Protein AF-A0A3D9HF86-F1 (afdb_monomer_lite)

Structure (mmCIF, N/CA/C/O backbone):
data_AF-A0A3D9HF86-F1
#
_entry.id   AF-A0A3D9HF86-F1
#
loop_
_atom_site.group_PDB
_atom_site.id
_atom_site.type_symbol
_atom_site.label_atom_id
_atom_site.label_alt_id
_atom_site.label_comp_id
_atom_site.label_asym_id
_atom_site.label_entity_id
_atom_site.label_seq_id
_atom_site.pdbx_PDB_ins_code
_atom_site.Cartn_x
_atom_site.Cartn_y
_atom_site.Cartn_z
_atom_site.occupancy
_atom_site.B_iso_or_equiv
_atom_site.auth_seq_id
_atom_site.auth_comp_id
_atom_site.auth_asym_id
_atom_site.auth_atom_id
_atom_site.pdbx_PDB_model_num
ATOM 1 N N . MET A 1 1 ? 0.355 17.513 -34.280 1.00 46.22 1 MET A N 1
ATOM 2 C CA . MET A 1 1 ? -1.049 17.423 -33.830 1.00 46.22 1 MET A CA 1
ATOM 3 C C . MET A 1 1 ? -1.300 15.966 -33.450 1.00 46.22 1 MET A C 1
ATOM 5 O O . MET A 1 1 ? -1.291 15.131 -34.342 1.00 46.22 1 MET A O 1
ATOM 9 N N . LYS A 1 2 ? -1.347 15.617 -32.155 1.00 50.47 2 LYS A N 1
ATOM 10 C CA . LYS A 1 2 ? -1.709 14.251 -31.729 1.00 50.47 2 LYS A CA 1
ATOM 11 C C . LYS A 1 2 ? -3.234 14.151 -31.750 1.00 50.47 2 LYS A C 1
ATOM 13 O O . LYS A 1 2 ? -3.895 15.057 -31.253 1.00 50.47 2 LYS A O 1
ATOM 18 N N . LEU A 1 3 ? -3.767 13.119 -32.401 1.00 49.28 3 LEU A N 1
ATOM 19 C CA . LEU A 1 3 ? -5.205 12.934 -32.587 1.00 49.28 3 LEU A CA 1
ATOM 20 C C . LEU A 1 3 ? -5.863 12.596 -31.229 1.00 49.28 3 LEU A C 1
ATOM 22 O O . LEU A 1 3 ? -5.468 11.597 -30.625 1.00 49.28 3 LEU A O 1
ATOM 26 N N . PRO A 1 4 ? -6.848 13.387 -30.751 1.00 61.78 4 PRO A N 1
ATOM 27 C CA . PRO A 1 4 ? -7.491 13.229 -29.435 1.00 61.78 4 PRO A CA 1
ATOM 28 C C . PRO A 1 4 ? -8.075 11.832 -29.164 1.00 61.78 4 PRO A C 1
ATOM 30 O O . PRO A 1 4 ? -8.164 11.394 -28.021 1.00 61.78 4 PRO A O 1
ATOM 33 N N . GLU A 1 5 ? -8.453 11.121 -30.222 1.00 60.09 5 GLU A N 1
ATOM 34 C CA . GLU A 1 5 ? -9.090 9.804 -30.175 1.00 60.09 5 GLU A CA 1
ATOM 35 C C . GLU A 1 5 ? -8.140 8.692 -29.689 1.00 60.09 5 GLU A C 1
ATOM 37 O O . GLU A 1 5 ? -8.550 7.790 -28.961 1.00 60.09 5 GLU A O 1
ATOM 42 N N . PHE A 1 6 ? -6.842 8.795 -29.999 1.00 58.16 6 PH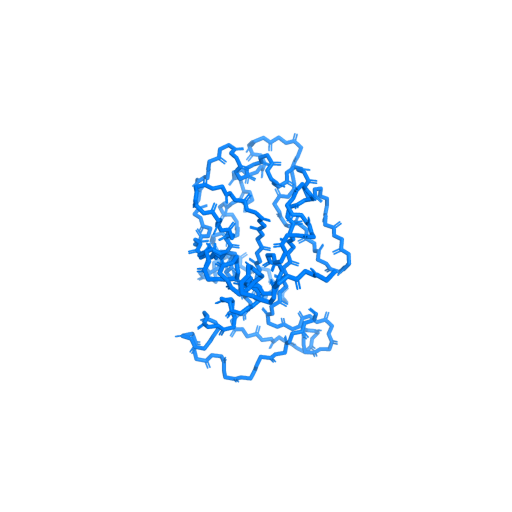E A N 1
ATOM 43 C CA . PHE A 1 6 ? -5.840 7.823 -29.546 1.00 58.16 6 PHE A CA 1
ATOM 44 C C . PHE A 1 6 ? -5.565 7.932 -28.044 1.00 58.16 6 PHE A C 1
ATOM 46 O O . PHE A 1 6 ? -5.458 6.914 -27.362 1.00 58.16 6 PHE A O 1
ATOM 53 N N . ASP A 1 7 ? -5.477 9.153 -27.512 1.00 60.34 7 ASP A N 1
ATOM 54 C CA . ASP A 1 7 ? -5.300 9.375 -26.073 1.00 60.34 7 ASP A CA 1
ATOM 55 C C . ASP A 1 7 ? -6.567 8.976 -25.289 1.00 60.34 7 ASP A C 1
ATOM 57 O O . ASP A 1 7 ? -6.464 8.447 -24.180 1.00 60.34 7 ASP A O 1
ATOM 61 N N . TYR A 1 8 ? -7.753 9.127 -25.893 1.00 58.88 8 TYR A N 1
ATOM 62 C CA . TYR A 1 8 ? -9.025 8.658 -25.336 1.00 58.88 8 TYR A CA 1
ATOM 63 C C . TYR A 1 8 ? -9.093 7.124 -25.228 1.00 58.88 8 TYR A C 1
ATOM 65 O O . TYR A 1 8 ? -9.331 6.591 -24.142 1.00 58.88 8 TYR A O 1
ATOM 73 N N . LEU A 1 9 ? -8.797 6.395 -26.312 1.00 58.47 9 LEU A N 1
ATOM 74 C CA . LEU A 1 9 ? -8.772 4.923 -26.309 1.00 58.47 9 LEU A CA 1
ATOM 75 C C . LEU A 1 9 ? -7.685 4.360 -25.379 1.00 58.47 9 LEU A C 1
ATOM 77 O O . LEU A 1 9 ? -7.904 3.367 -24.684 1.00 58.47 9 LEU A O 1
ATOM 81 N N . ARG A 1 10 ? -6.529 5.030 -25.296 1.00 58.50 10 ARG A N 1
ATOM 82 C CA . ARG A 1 10 ? -5.457 4.676 -24.353 1.00 58.50 10 ARG A CA 1
ATOM 83 C C . ARG A 1 10 ? -5.898 4.843 -22.896 1.00 58.50 10 ARG A C 1
ATOM 85 O O . ARG A 1 10 ? -5.547 4.014 -22.061 1.00 58.50 10 ARG A O 1
ATOM 92 N N . GLY A 1 11 ? -6.702 5.867 -22.600 1.00 57.19 11 GLY A N 1
ATOM 93 C CA . GLY A 1 11 ? -7.343 6.054 -21.297 1.00 57.19 11 GLY A CA 1
ATOM 94 C C . GLY A 1 11 ? -8.386 4.981 -20.960 1.00 57.19 11 GLY A C 1
ATOM 95 O O . GLY A 1 11 ? -8.516 4.618 -19.796 1.00 57.19 11 GLY A O 1
ATOM 96 N N . MET A 1 12 ? -9.086 4.426 -21.957 1.00 61.66 12 MET A N 1
ATOM 97 C CA . MET A 1 12 ? -10.056 3.335 -21.755 1.00 61.66 12 MET A CA 1
ATOM 98 C C . MET A 1 12 ? -9.405 1.974 -21.455 1.00 61.66 12 MET A C 1
ATOM 100 O O . MET A 1 12 ? -10.013 1.137 -20.781 1.00 61.66 12 MET A O 1
ATOM 104 N N . LEU A 1 13 ? -8.185 1.744 -21.950 1.00 70.44 13 LEU A N 1
ATOM 105 C CA . LEU A 1 13 ? -7.438 0.494 -21.755 1.00 70.44 13 LEU A CA 1
ATOM 106 C C . LEU A 1 13 ? -6.578 0.496 -20.482 1.00 70.44 13 LEU A C 1
ATOM 108 O O . LEU A 1 13 ? -6.286 -0.564 -19.932 1.00 70.44 13 LEU A O 1
ATOM 112 N N . LEU A 1 14 ? -6.200 1.673 -19.978 1.00 82.06 14 LEU A N 1
ATOM 113 C CA . LEU A 1 14 ? -5.408 1.788 -18.759 1.00 82.06 14 LEU A CA 1
ATOM 114 C C . LEU A 1 14 ? -6.293 1.617 -17.518 1.00 82.06 14 LEU A C 1
ATOM 116 O O . LEU A 1 14 ? -6.959 2.550 -17.072 1.00 82.06 14 LEU A O 1
ATOM 120 N N . LYS A 1 15 ? -6.282 0.415 -16.942 1.00 90.31 15 LYS A N 1
ATOM 121 C CA . LYS A 1 15 ? -7.040 0.082 -15.728 1.00 90.31 15 LYS A CA 1
ATOM 122 C C . LYS A 1 15 ? -6.111 -0.338 -14.602 1.00 90.31 15 LYS A C 1
ATOM 124 O O . LYS A 1 15 ? -5.147 -1.060 -14.841 1.00 90.31 15 LYS A O 1
ATOM 129 N N . ILE A 1 16 ? -6.438 0.090 -13.388 1.00 95.06 16 ILE A N 1
ATOM 130 C CA . ILE A 1 16 ? -5.868 -0.465 -12.162 1.00 95.06 16 ILE A CA 1
ATOM 131 C C . ILE 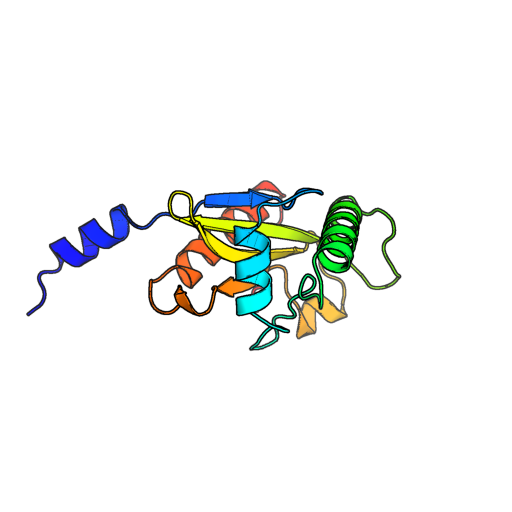A 1 16 ? -6.974 -1.171 -11.399 1.00 95.06 16 ILE A C 1
ATOM 133 O O . ILE A 1 16 ? -8.113 -0.708 -11.388 1.00 95.06 16 ILE A O 1
ATOM 137 N N . TYR A 1 17 ? -6.620 -2.264 -10.742 1.00 95.88 17 TYR A N 1
ATOM 138 C CA . TYR A 1 17 ? -7.438 -2.862 -9.701 1.00 95.88 17 TYR A CA 1
ATOM 139 C C . TYR A 1 17 ? -6.627 -3.016 -8.412 1.00 95.88 17 TYR A C 1
ATOM 141 O O . TYR A 1 17 ? -5.393 -3.055 -8.428 1.00 95.88 17 TYR A O 1
ATOM 149 N N . LEU A 1 18 ? -7.342 -3.062 -7.290 1.00 98.12 18 LEU A N 1
ATOM 150 C CA . LEU A 1 18 ? -6.757 -3.191 -5.963 1.00 98.12 18 LEU A CA 1
ATOM 151 C C . LEU A 1 18 ? -6.780 -4.650 -5.512 1.00 98.12 18 LEU A C 1
ATOM 153 O O . LEU A 1 18 ? -7.798 -5.328 -5.647 1.00 98.12 18 LEU A O 1
ATOM 157 N N . LYS A 1 19 ? -5.680 -5.111 -4.920 1.00 98.25 19 LYS A N 1
ATOM 158 C CA . LYS A 1 19 ? -5.637 -6.341 -4.119 1.00 98.25 19 LYS A CA 1
ATOM 159 C C . LYS A 1 19 ? -5.257 -5.973 -2.691 1.00 98.25 19 LYS A C 1
ATOM 161 O O . LYS A 1 19 ? -4.342 -5.177 -2.503 1.00 98.25 19 LYS A O 1
ATOM 166 N N . LYS A 1 20 ? -5.973 -6.500 -1.697 1.00 98.19 20 LYS A N 1
ATOM 167 C CA . LYS A 1 20 ? -5.595 -6.328 -0.287 1.00 98.19 20 LYS A CA 1
ATOM 168 C C . LYS A 1 20 ? -4.287 -7.071 -0.027 1.00 98.19 20 LYS A C 1
ATOM 170 O O . LYS A 1 20 ? -4.034 -8.093 -0.658 1.00 98.19 20 LYS A O 1
ATOM 175 N N . LEU A 1 21 ? -3.472 -6.530 0.873 1.00 98.31 21 LEU A N 1
ATOM 176 C CA . LEU A 1 21 ? -2.309 -7.236 1.391 1.00 98.31 21 LEU A CA 1
ATOM 177 C C . LEU A 1 21 ? -2.743 -8.517 2.097 1.00 98.31 21 LEU A C 1
ATOM 179 O O . LEU A 1 21 ? -3.607 -8.479 2.972 1.00 98.31 21 LEU A O 1
ATOM 183 N N . GLU A 1 22 ? -2.067 -9.609 1.765 1.00 97.75 22 GLU A N 1
ATOM 184 C CA . GLU A 1 22 ? -2.180 -10.896 2.434 1.00 97.75 22 GLU A CA 1
ATOM 185 C C . GLU A 1 22 ? -0.899 -11.224 3.217 1.00 97.75 22 GLU A C 1
ATOM 187 O O . GLU A 1 22 ? 0.148 -10.587 3.080 1.00 97.75 22 GLU A O 1
ATOM 192 N N . THR A 1 23 ? -0.960 -12.251 4.065 1.00 96.06 23 THR A N 1
ATOM 193 C CA . THR A 1 23 ? 0.197 -12.682 4.879 1.00 96.06 23 THR A CA 1
ATOM 194 C C . THR A 1 23 ? 1.325 -13.327 4.066 1.00 96.06 23 THR A C 1
ATOM 196 O O . THR A 1 23 ? 2.423 -13.515 4.589 1.00 96.06 23 THR A O 1
ATOM 199 N N . LYS A 1 24 ? 1.073 -13.662 2.795 1.00 95.62 24 LYS A N 1
ATOM 200 C CA . LYS A 1 24 ? 2.057 -14.168 1.834 1.00 95.62 24 LYS A CA 1
ATOM 201 C C . LYS A 1 24 ? 1.843 -13.485 0.497 1.00 95.62 24 LYS A C 1
ATOM 203 O O . LYS A 1 24 ? 0.719 -13.433 0.011 1.00 95.62 24 LYS A O 1
ATOM 208 N N . GLU A 1 25 ? 2.929 -13.028 -0.111 1.00 97.69 25 GLU A N 1
ATOM 209 C CA . GLU A 1 25 ? 2.886 -12.270 -1.358 1.00 97.69 25 GLU A CA 1
ATOM 210 C C . GLU A 1 25 ? 3.890 -12.795 -2.380 1.00 97.69 25 GLU A C 1
ATOM 212 O O . GLU A 1 25 ? 4.857 -13.483 -2.052 1.00 97.69 25 GLU A O 1
ATOM 217 N N . SER A 1 26 ? 3.651 -12.461 -3.646 1.00 96.69 26 SER A N 1
ATOM 218 C CA . SER A 1 26 ? 4.537 -12.853 -4.744 1.00 96.69 26 SER A CA 1
ATOM 219 C C . SER A 1 26 ? 5.917 -12.189 -4.657 1.00 96.69 26 SER A C 1
ATOM 221 O O . SER A 1 26 ? 6.083 -11.093 -4.114 1.00 96.69 26 SER A O 1
ATOM 223 N N . SER A 1 27 ? 6.911 -12.800 -5.303 1.00 96.75 27 SER A N 1
ATOM 224 C CA . SER A 1 27 ? 8.247 -12.212 -5.432 1.00 96.75 27 SER A CA 1
ATOM 225 C C . SER A 1 27 ? 8.254 -10.875 -6.186 1.00 96.75 27 SER A C 1
ATOM 227 O O . SER A 1 27 ? 9.145 -10.066 -5.955 1.00 96.75 27 SER A O 1
ATOM 229 N N . ASP A 1 28 ? 7.285 -10.614 -7.072 1.00 98.06 28 ASP A N 1
ATOM 230 C CA . ASP A 1 28 ? 7.189 -9.333 -7.793 1.00 98.06 28 ASP A CA 1
ATOM 231 C C . ASP A 1 28 ? 6.731 -8.194 -6.865 1.00 98.06 28 ASP A C 1
ATOM 233 O O . ASP A 1 28 ? 7.232 -7.075 -6.962 1.00 98.06 28 ASP A O 1
ATOM 237 N N . ILE A 1 29 ? 5.864 -8.480 -5.882 1.00 98.56 29 ILE A N 1
ATOM 238 C CA . ILE A 1 29 ? 5.557 -7.516 -4.813 1.00 98.56 29 ILE A CA 1
ATOM 239 C C . ILE A 1 29 ? 6.822 -7.208 -4.014 1.00 98.56 29 ILE A C 1
ATOM 241 O O . ILE A 1 29 ? 7.134 -6.035 -3.813 1.00 98.56 29 ILE A O 1
ATOM 245 N N . TYR A 1 30 ? 7.587 -8.229 -3.612 1.00 98.50 30 TYR A N 1
ATOM 246 C CA . TYR A 1 30 ? 8.855 -8.010 -2.913 1.00 98.50 30 TYR A CA 1
ATOM 247 C C . TYR A 1 30 ? 9.812 -7.139 -3.743 1.00 98.50 30 TYR A C 1
ATOM 249 O O . TYR A 1 30 ? 10.321 -6.140 -3.242 1.00 98.50 30 TYR A O 1
ATOM 257 N N . GLN A 1 31 ? 9.991 -7.439 -5.033 1.00 98.38 31 GLN A N 1
ATOM 258 C CA . GLN A 1 31 ? 10.821 -6.632 -5.935 1.00 98.38 31 GLN A CA 1
ATOM 259 C C . GLN A 1 31 ? 10.325 -5.188 -6.051 1.00 98.38 31 GLN A C 1
ATOM 261 O O . GLN A 1 31 ? 11.130 -4.263 -5.980 1.00 98.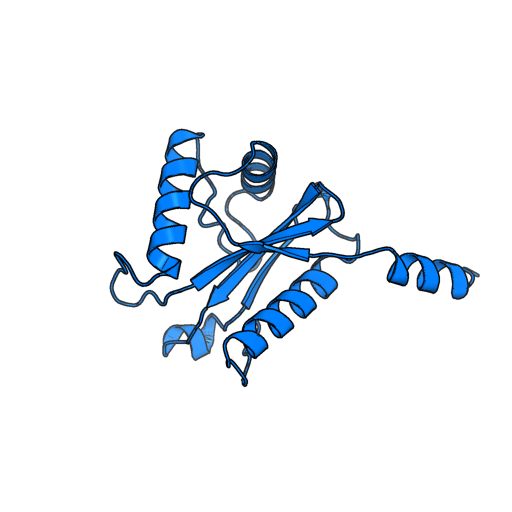38 31 GLN A O 1
ATOM 266 N N . MET A 1 32 ? 9.015 -4.973 -6.192 1.00 98.56 32 MET A N 1
ATOM 267 C CA . MET A 1 32 ? 8.429 -3.632 -6.206 1.00 98.56 32 MET A CA 1
ATOM 268 C C . MET A 1 32 ? 8.724 -2.875 -4.905 1.00 98.56 32 MET A C 1
ATOM 270 O O . MET A 1 32 ? 9.072 -1.697 -4.953 1.00 98.56 32 MET A O 1
ATOM 274 N N . ILE A 1 33 ? 8.590 -3.531 -3.751 1.00 98.50 33 ILE A N 1
ATOM 275 C CA . ILE A 1 33 ? 8.877 -2.939 -2.440 1.00 98.50 33 ILE A CA 1
ATOM 276 C C . ILE A 1 33 ? 10.351 -2.541 -2.321 1.00 98.50 33 ILE A C 1
ATOM 278 O O . ILE A 1 33 ? 10.631 -1.446 -1.837 1.00 98.50 33 ILE A O 1
ATOM 282 N N . GLN A 1 34 ? 11.273 -3.378 -2.800 1.00 98.44 34 GLN A N 1
ATOM 283 C CA . GLN A 1 34 ? 12.701 -3.049 -2.846 1.00 98.44 34 GLN A CA 1
ATOM 284 C C . GLN A 1 34 ? 12.986 -1.878 -3.788 1.00 98.44 34 GLN A C 1
ATOM 286 O O . GLN A 1 34 ? 13.724 -0.964 -3.438 1.00 98.44 34 GLN A O 1
ATOM 291 N N . GLU A 1 35 ? 12.352 -1.864 -4.961 1.00 98.25 35 GLU A N 1
ATOM 292 C CA . GLU A 1 35 ? 12.502 -0.793 -5.945 1.00 98.25 35 GLU A CA 1
ATOM 293 C C . GLU A 1 35 ? 12.021 0.558 -5.398 1.00 98.25 35 GLU A C 1
ATOM 295 O O . GLU A 1 35 ? 12.638 1.589 -5.650 1.00 98.25 35 GLU A O 1
ATOM 300 N N . ILE A 1 36 ? 10.931 0.561 -4.626 1.00 98.12 36 ILE A N 1
ATOM 301 C CA . ILE A 1 36 ? 10.417 1.756 -3.948 1.00 98.12 36 ILE A CA 1
ATOM 302 C C . ILE A 1 36 ? 11.401 2.282 -2.886 1.00 98.12 36 ILE A C 1
ATOM 304 O O . ILE A 1 36 ? 11.418 3.490 -2.637 1.00 98.12 36 ILE A O 1
ATOM 308 N N . GLY A 1 37 ? 12.208 1.413 -2.271 1.00 97.88 37 GLY A N 1
ATOM 309 C CA . GLY A 1 37 ? 13.111 1.779 -1.180 1.00 97.88 37 GLY A CA 1
ATOM 310 C C . GLY A 1 37 ? 12.349 2.197 0.079 1.00 97.88 37 GLY A C 1
ATOM 311 O O . GLY A 1 37 ? 11.236 1.738 0.320 1.00 97.88 37 GLY A O 1
ATOM 312 N N . GLU A 1 38 ? 12.906 3.112 0.871 1.00 96.44 38 GLU A N 1
ATOM 313 C CA . GLU A 1 38 ? 12.307 3.580 2.135 1.00 96.44 38 GLU A CA 1
ATOM 314 C C . GLU A 1 38 ? 11.010 4.394 1.959 1.00 96.44 38 GLU A C 1
ATOM 316 O O . GLU A 1 38 ? 10.255 4.590 2.915 1.00 96.44 38 GLU A O 1
ATOM 321 N N . GLY A 1 39 ? 10.706 4.822 0.733 1.00 94.25 39 GLY A N 1
ATOM 322 C CA . GLY A 1 39 ? 9.598 5.718 0.415 1.00 94.25 39 GLY A CA 1
ATOM 323 C C . GLY A 1 39 ? 10.074 7.110 -0.016 1.00 94.25 39 GLY A C 1
ATOM 324 O O . GLY A 1 39 ? 11.265 7.357 -0.177 1.00 94.25 39 GLY A O 1
ATOM 325 N N . GLN A 1 40 ? 9.134 8.014 -0.293 1.00 90.75 40 GLN A N 1
ATOM 326 C CA . GLN A 1 40 ? 9.416 9.373 -0.781 1.00 90.75 40 GLN A CA 1
ATOM 327 C C . GLN A 1 40 ? 8.196 10.283 -0.604 1.00 90.75 40 GLN A C 1
ATOM 329 O O . GLN A 1 40 ? 7.065 9.801 -0.570 1.00 90.75 40 GLN A O 1
ATOM 334 N N . ASN A 1 41 ? 8.418 11.602 -0.574 1.00 87.38 41 ASN A N 1
ATOM 335 C CA . ASN A 1 41 ? 7.366 12.629 -0.518 1.00 87.38 41 ASN A CA 1
ATOM 336 C C . ASN A 1 41 ? 6.351 12.398 0.619 1.00 87.38 41 ASN A C 1
ATOM 338 O O . ASN A 1 41 ? 5.147 12.412 0.390 1.00 87.38 41 ASN A O 1
ATOM 342 N N . GLY A 1 42 ? 6.836 12.108 1.831 1.00 86.50 42 GLY A N 1
ATOM 343 C CA . GLY A 1 42 ? 5.984 11.850 3.001 1.00 86.50 42 GLY A CA 1
ATOM 344 C C . GLY A 1 42 ? 5.372 10.445 3.057 1.00 86.50 42 GLY A C 1
ATOM 345 O O . GLY A 1 42 ? 4.874 10.035 4.104 1.00 86.50 42 GLY A O 1
ATOM 346 N N . PHE A 1 43 ? 5.462 9.655 1.983 1.00 91.50 43 PHE A N 1
ATOM 347 C CA . PHE A 1 43 ? 5.076 8.250 2.016 1.00 91.50 43 PHE A CA 1
ATOM 348 C C . PHE A 1 43 ? 6.217 7.387 2.556 1.00 91.50 43 PHE A C 1
ATOM 350 O O . PHE A 1 43 ? 7.276 7.310 1.938 1.00 91.50 43 PHE A O 1
ATOM 357 N N . ILE A 1 44 ? 5.976 6.684 3.665 1.00 93.94 44 ILE A N 1
ATOM 358 C CA . ILE A 1 44 ? 6.922 5.723 4.250 1.00 93.94 44 ILE A CA 1
ATOM 359 C C . ILE A 1 44 ? 6.588 4.316 3.762 1.00 93.94 44 ILE A C 1
ATOM 361 O O . ILE A 1 44 ? 5.462 3.836 3.957 1.00 93.94 44 ILE A O 1
ATOM 365 N N . ASN A 1 45 ? 7.577 3.622 3.197 1.00 96.50 45 ASN A N 1
ATOM 366 C CA . ASN A 1 45 ? 7.434 2.232 2.795 1.00 96.50 45 ASN A CA 1
ATOM 367 C C . ASN A 1 45 ? 7.544 1.293 4.007 1.00 96.50 45 ASN A C 1
ATOM 369 O O . ASN A 1 45 ? 8.628 0.845 4.374 1.00 96.50 45 ASN A O 1
ATOM 373 N N . SER A 1 46 ? 6.409 0.951 4.624 1.00 95.25 46 SER A N 1
ATOM 374 C CA . SER A 1 46 ? 6.382 0.122 5.844 1.00 95.25 46 SER A CA 1
ATOM 375 C C . SER A 1 46 ? 6.756 -1.343 5.616 1.00 95.25 46 SER A C 1
ATOM 377 O O . SER A 1 46 ? 6.775 -2.102 6.580 1.00 95.25 46 SER A O 1
ATOM 379 N N . LEU A 1 47 ? 7.050 -1.740 4.376 1.00 97.94 47 LEU A N 1
ATOM 380 C CA . LEU A 1 47 ? 7.414 -3.102 3.988 1.00 97.94 47 LEU A CA 1
ATOM 381 C C . LEU A 1 47 ? 8.848 -3.206 3.452 1.00 97.94 47 LEU A C 1
ATOM 383 O O . LEU A 1 47 ? 9.302 -4.316 3.200 1.00 97.94 47 LEU A O 1
ATOM 387 N N . TYR A 1 48 ? 9.575 -2.089 3.304 1.00 97.75 48 TYR A N 1
ATOM 388 C CA . TYR A 1 48 ? 10.979 -2.119 2.884 1.00 97.75 48 TYR A CA 1
ATOM 389 C C . TYR A 1 48 ? 11.822 -2.903 3.893 1.00 97.75 48 TYR A C 1
ATOM 391 O O . TYR A 1 48 ? 11.772 -2.623 5.094 1.00 97.75 48 TYR A O 1
ATOM 399 N N . SER A 1 49 ? 12.568 -3.894 3.417 1.00 96.94 49 SER A N 1
ATOM 400 C CA . SER A 1 49 ? 13.272 -4.865 4.257 1.00 96.94 49 SER A CA 1
ATOM 401 C C . SER A 1 49 ? 14.597 -5.265 3.639 1.00 96.94 49 SER A C 1
ATOM 403 O O . SER A 1 49 ? 14.726 -5.267 2.422 1.00 96.94 49 SER A O 1
ATOM 405 N N . ILE A 1 50 ? 15.565 -5.636 4.473 1.00 96.19 50 ILE A N 1
ATOM 406 C CA . ILE A 1 50 ? 16.885 -6.079 4.002 1.00 96.19 50 ILE A CA 1
ATOM 407 C C . ILE A 1 50 ? 16.856 -7.488 3.392 1.00 96.19 50 ILE A C 1
ATOM 409 O O . ILE A 1 50 ? 17.716 -7.823 2.583 1.00 96.19 50 ILE A O 1
ATOM 413 N N . ASP A 1 51 ? 15.864 -8.300 3.762 1.00 97.00 51 ASP A N 1
ATOM 414 C CA . ASP A 1 51 ? 15.682 -9.660 3.272 1.00 97.00 51 ASP A CA 1
ATOM 415 C C . ASP A 1 51 ? 14.198 -10.066 3.218 1.00 97.00 51 ASP A C 1
ATOM 417 O O . ASP A 1 51 ? 13.290 -9.319 3.611 1.00 97.00 51 ASP A O 1
ATOM 421 N N . ILE A 1 52 ? 13.964 -11.270 2.688 1.00 96.12 52 ILE A N 1
ATOM 422 C CA . ILE A 1 52 ? 12.629 -11.834 2.496 1.00 96.12 52 ILE A CA 1
ATOM 423 C C . ILE A 1 52 ? 11.952 -12.212 3.818 1.00 96.12 52 ILE A C 1
ATOM 425 O O . ILE A 1 52 ? 10.744 -12.037 3.942 1.00 96.12 52 ILE A O 1
ATOM 429 N N . GLN A 1 53 ? 12.705 -12.669 4.821 1.00 97.31 53 GLN A N 1
ATOM 430 C CA . GLN A 1 53 ? 12.137 -13.086 6.103 1.00 97.31 53 GLN A CA 1
ATOM 431 C C . GLN A 1 53 ? 11.543 -11.878 6.834 1.00 97.31 53 GLN A C 1
ATOM 433 O O . GLN A 1 53 ? 10.386 -11.891 7.252 1.00 97.31 53 GLN A O 1
ATOM 438 N N . MET A 1 54 ? 12.299 -10.784 6.906 1.00 98.06 54 MET A N 1
ATOM 439 C CA . MET A 1 54 ? 11.841 -9.529 7.489 1.00 98.06 54 MET A CA 1
ATOM 440 C C . MET A 1 54 ? 10.683 -8.923 6.683 1.00 98.06 54 MET A C 1
ATOM 442 O O . MET A 1 54 ? 9.803 -8.268 7.241 1.00 98.06 54 MET A O 1
ATOM 446 N N . PHE A 1 55 ? 10.651 -9.116 5.362 1.00 98.25 55 PHE A N 1
ATOM 447 C CA . PHE A 1 55 ? 9.490 -8.748 4.550 1.00 98.25 55 PHE A CA 1
ATOM 448 C C . PHE A 1 55 ? 8.235 -9.546 4.939 1.00 98.25 55 PHE A C 1
ATOM 450 O O . PHE A 1 55 ? 7.198 -8.933 5.185 1.00 98.25 55 PHE A O 1
ATOM 457 N N . GLU A 1 56 ? 8.325 -10.871 5.073 1.00 98.00 56 GLU A N 1
ATOM 458 C CA . GLU A 1 56 ? 7.208 -11.730 5.498 1.00 98.00 56 GLU A CA 1
ATOM 459 C C . GLU A 1 56 ? 6.699 -11.381 6.906 1.00 98.00 56 GLU A C 1
ATOM 461 O O . GLU A 1 56 ? 5.490 -11.289 7.137 1.00 98.00 56 GLU A O 1
ATOM 466 N N . GLU A 1 57 ? 7.602 -11.093 7.844 1.00 97.88 57 GLU A N 1
ATOM 467 C CA . GLU A 1 57 ? 7.241 -10.620 9.186 1.00 97.88 57 GLU A CA 1
ATOM 468 C C . GLU A 1 57 ? 6.461 -9.301 9.128 1.00 97.88 57 GLU A C 1
ATOM 470 O O . GLU A 1 57 ? 5.440 -9.127 9.806 1.00 97.88 57 GLU A O 1
ATOM 475 N N . LYS A 1 58 ? 6.896 -8.367 8.274 1.00 97.69 58 LYS A N 1
ATOM 476 C CA . LYS A 1 58 ? 6.188 -7.101 8.080 1.00 97.69 58 LYS A CA 1
ATOM 477 C C . LYS A 1 58 ? 4.859 -7.280 7.349 1.00 97.69 58 LYS A C 1
ATOM 479 O O . LYS A 1 58 ? 3.925 -6.553 7.689 1.00 97.69 58 LYS A O 1
ATOM 484 N N . LEU A 1 59 ? 4.721 -8.226 6.414 1.00 98.38 59 LEU A N 1
ATOM 485 C CA . LEU A 1 59 ? 3.419 -8.572 5.825 1.00 98.38 59 LEU A CA 1
ATOM 486 C C . LEU A 1 59 ? 2.444 -8.998 6.921 1.00 98.38 59 LEU A C 1
ATOM 488 O O . LEU A 1 59 ? 1.379 -8.398 7.063 1.00 98.38 59 LEU A O 1
ATOM 492 N N . LYS A 1 60 ? 2.847 -9.957 7.762 1.00 97.88 60 LYS A N 1
ATOM 493 C CA . LYS A 1 60 ? 2.025 -10.431 8.880 1.00 97.88 60 LYS A CA 1
ATOM 494 C C . LYS A 1 60 ? 1.624 -9.290 9.817 1.00 97.88 60 LYS A C 1
ATOM 496 O O . LYS A 1 60 ? 0.447 -9.150 10.140 1.00 97.88 60 LYS A O 1
ATOM 501 N N . ARG A 1 61 ? 2.571 -8.427 10.195 1.00 96.50 61 ARG A N 1
ATOM 502 C CA . ARG A 1 61 ? 2.291 -7.270 11.059 1.00 96.50 61 ARG A CA 1
ATOM 503 C C . ARG A 1 61 ? 1.294 -6.292 10.431 1.00 96.50 61 ARG A C 1
ATOM 505 O O . ARG A 1 61 ? 0.411 -5.799 11.126 1.00 96.50 61 ARG A O 1
ATOM 512 N N . ASN A 1 62 ? 1.425 -5.985 9.138 1.00 97.06 62 ASN A N 1
ATOM 513 C CA . ASN A 1 62 ? 0.491 -5.077 8.463 1.00 97.06 62 ASN A CA 1
ATOM 514 C C . ASN A 1 62 ? -0.896 -5.718 8.288 1.00 97.06 62 ASN A C 1
ATOM 516 O O . ASN A 1 62 ? -1.902 -5.020 8.406 1.00 97.06 62 ASN A O 1
ATOM 520 N N . TYR A 1 63 ? -0.959 -7.036 8.081 1.00 97.75 63 TYR A N 1
ATOM 521 C CA . TYR A 1 63 ? -2.212 -7.787 8.069 1.00 97.75 63 TYR A CA 1
ATOM 522 C C . TYR A 1 63 ? -2.921 -7.720 9.431 1.00 97.75 63 TYR A C 1
ATOM 524 O O . TYR A 1 63 ? -4.093 -7.351 9.493 1.00 97.75 63 TYR A O 1
ATOM 532 N N . GLU A 1 64 ? -2.216 -7.991 10.533 1.00 96.69 64 GLU A N 1
ATOM 533 C CA . GLU A 1 64 ? -2.752 -7.883 11.900 1.00 96.69 64 GLU A CA 1
ATOM 534 C C . GLU A 1 64 ? -3.224 -6.457 12.221 1.00 96.69 64 GLU A C 1
ATOM 536 O O . GLU A 1 64 ? -4.357 -6.267 12.666 1.00 96.69 64 GLU A O 1
ATOM 541 N N . MET A 1 65 ? -2.407 -5.447 11.898 1.00 95.38 65 MET A N 1
ATOM 542 C CA . MET A 1 65 ? -2.753 -4.030 12.064 1.00 95.38 65 MET A CA 1
ATOM 543 C C . MET A 1 65 ? -4.045 -3.663 11.321 1.00 95.38 65 MET A C 1
ATOM 545 O O . MET A 1 65 ? -4.847 -2.886 11.837 1.00 95.38 65 MET A O 1
ATOM 549 N N . SER A 1 66 ? -4.281 -4.231 10.134 1.00 95.75 66 SER A N 1
ATOM 550 C CA . SER A 1 66 ? -5.513 -3.980 9.374 1.00 95.75 66 SER A CA 1
ATOM 551 C C . SER A 1 66 ? -6.775 -4.547 10.038 1.00 95.75 66 SER A C 1
ATOM 553 O O . SER A 1 66 ? -7.864 -4.040 9.788 1.00 95.75 66 SER A O 1
ATOM 555 N N . HIS A 1 67 ? -6.621 -5.533 10.928 1.00 94.88 67 HIS A N 1
ATOM 556 C CA . HIS A 1 67 ? -7.689 -6.132 11.738 1.00 94.88 67 HIS A CA 1
ATOM 557 C C . HIS A 1 67 ? -7.742 -5.563 13.166 1.00 94.88 67 HIS A C 1
ATOM 559 O O . HIS A 1 67 ? -8.464 -6.081 14.015 1.00 94.88 67 HIS A O 1
ATOM 565 N N . GLY A 1 68 ? -6.960 -4.520 13.455 1.00 93.31 68 GLY A N 1
ATOM 566 C CA . GLY A 1 68 ? -6.871 -3.923 14.785 1.00 93.31 68 GLY A CA 1
ATOM 567 C C . GLY A 1 68 ? -6.149 -4.787 15.824 1.00 93.31 68 GLY A C 1
ATOM 568 O O . GLY A 1 68 ? -6.307 -4.572 17.023 1.00 93.31 68 GLY A O 1
ATOM 569 N N . ILE A 1 69 ? -5.352 -5.759 15.383 1.00 94.38 69 ILE A N 1
ATOM 570 C CA . ILE A 1 69 ? -4.606 -6.673 16.250 1.00 94.38 69 ILE A CA 1
ATOM 571 C C . ILE A 1 69 ? -3.195 -6.112 16.478 1.00 94.38 69 ILE A C 1
ATOM 573 O O . ILE A 1 69 ? -2.566 -5.611 15.546 1.00 94.38 69 ILE A O 1
ATOM 577 N N . ASN A 1 70 ? -2.686 -6.213 17.713 1.00 90.88 70 ASN A N 1
ATOM 578 C CA . ASN A 1 70 ? -1.331 -5.785 18.098 1.00 90.88 70 ASN A CA 1
ATOM 579 C C . ASN A 1 70 ? -1.005 -4.316 17.751 1.00 90.88 70 ASN A C 1
ATOM 581 O O . ASN A 1 70 ? 0.140 -3.976 17.436 1.00 90.88 70 ASN A O 1
ATOM 585 N N . LEU A 1 71 ? -2.006 -3.431 17.804 1.00 88.88 71 LEU A N 1
ATOM 586 C CA . LEU A 1 71 ? -1.796 -2.002 17.592 1.00 88.88 71 LEU A CA 1
ATOM 587 C C . LEU A 1 71 ? -0.998 -1.399 18.747 1.00 88.88 71 LEU A C 1
ATOM 589 O O . LEU A 1 71 ? -1.354 -1.542 19.915 1.00 88.88 71 LEU A O 1
ATOM 593 N N . THR A 1 72 ? 0.069 -0.684 18.409 1.00 87.62 72 THR A N 1
ATOM 594 C CA . THR A 1 72 ? 0.743 0.203 19.358 1.00 87.62 72 THR A CA 1
ATOM 595 C C . THR A 1 72 ? -0.116 1.445 19.588 1.00 87.62 72 THR A C 1
ATOM 597 O O . THR A 1 72 ? -0.829 1.888 18.686 1.00 87.62 72 THR A O 1
ATOM 600 N N . GLU A 1 73 ? -0.033 2.022 20.784 1.00 85.88 73 GLU A N 1
ATOM 601 C CA . GLU A 1 73 ? -0.716 3.271 21.116 1.00 85.88 73 GLU A CA 1
ATOM 602 C C . GLU A 1 73 ? -0.413 4.375 20.085 1.00 85.88 73 GLU A C 1
ATOM 604 O O . GLU A 1 73 ? 0.712 4.507 19.598 1.00 85.88 73 GLU A O 1
ATOM 609 N N . GLY A 1 74 ? -1.444 5.131 19.699 1.00 83.62 74 GLY A N 1
ATOM 610 C CA . GLY A 1 74 ? -1.346 6.187 18.685 1.00 83.62 74 GLY A CA 1
ATOM 611 C C . GLY A 1 74 ? -1.353 5.708 17.225 1.00 83.62 74 GLY A C 1
ATOM 612 O O . GLY A 1 74 ? -1.445 6.544 16.324 1.00 83.62 74 GLY A O 1
ATOM 613 N N . ILE A 1 75 ? -1.313 4.397 16.957 1.00 87.19 75 ILE A N 1
ATOM 614 C CA . ILE A 1 75 ? -1.459 3.840 15.605 1.00 87.19 75 ILE A CA 1
ATOM 615 C C . ILE A 1 75 ? -2.923 3.504 15.328 1.00 87.19 75 ILE A C 1
ATOM 617 O O . ILE A 1 75 ? -3.580 2.822 16.110 1.00 87.19 75 ILE A O 1
ATOM 621 N N . VAL A 1 76 ? -3.418 3.945 14.172 1.00 91.50 76 VAL A N 1
ATOM 622 C CA . VAL A 1 76 ? -4.752 3.582 13.679 1.00 91.50 76 VAL A CA 1
ATOM 623 C C . VAL A 1 76 ? -4.660 2.388 12.714 1.00 91.50 76 VAL A C 1
ATOM 625 O O . VAL A 1 76 ? -3.694 2.309 11.941 1.00 91.50 76 VAL A O 1
ATOM 628 N N . PRO A 1 77 ? -5.649 1.475 12.711 1.00 93.81 77 PRO A N 1
ATOM 629 C CA . PRO A 1 77 ? -5.815 0.470 11.674 1.00 93.81 77 PRO A CA 1
ATOM 630 C C . PRO A 1 77 ? -5.743 1.072 10.276 1.00 93.81 77 PRO A C 1
ATOM 632 O O . PRO A 1 77 ? -6.352 2.104 9.973 1.00 93.81 77 PRO A O 1
ATOM 635 N N . GLN A 1 78 ? -5.028 0.378 9.402 1.00 95.25 78 GLN A N 1
ATOM 636 C CA . GLN A 1 78 ? -4.963 0.716 7.991 1.00 95.25 78 GLN A CA 1
ATOM 637 C C . GLN A 1 78 ? -4.877 -0.552 7.155 1.00 95.25 78 GLN A C 1
ATOM 639 O O . GLN A 1 78 ? -4.222 -1.520 7.541 1.00 95.25 78 GLN A O 1
ATOM 644 N N . THR A 1 79 ? -5.507 -0.527 5.990 1.00 97.56 79 THR A N 1
ATOM 645 C CA . THR A 1 79 ? -5.405 -1.596 5.000 1.00 97.56 79 THR A CA 1
ATOM 646 C C . THR A 1 79 ? -4.415 -1.189 3.918 1.00 97.56 79 THR A C 1
ATOM 648 O O . THR A 1 79 ? -4.490 -0.084 3.376 1.00 97.56 7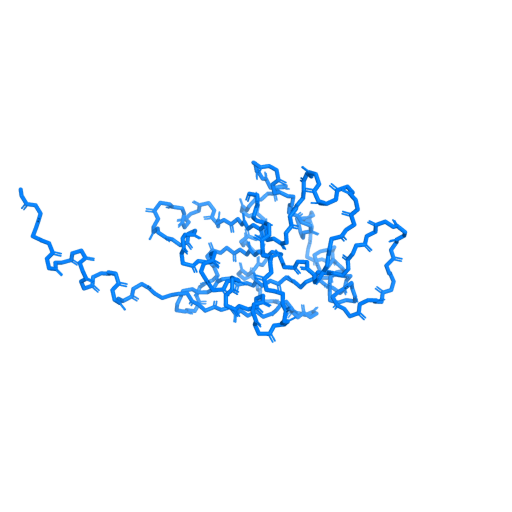9 THR A O 1
ATOM 651 N N . ILE A 1 80 ? -3.483 -2.089 3.600 1.00 98.50 80 ILE A N 1
ATOM 652 C CA . ILE A 1 80 ? -2.594 -1.941 2.447 1.00 98.50 80 ILE A CA 1
ATOM 653 C C . ILE A 1 80 ? -3.273 -2.531 1.214 1.00 98.50 80 ILE A C 1
ATOM 655 O O . ILE A 1 80 ? -3.802 -3.642 1.260 1.00 98.50 80 ILE A O 1
ATOM 659 N N . TYR A 1 81 ? -3.221 -1.783 0.115 1.00 98.69 81 TYR A N 1
ATOM 660 C CA . TYR A 1 81 ? -3.689 -2.210 -1.195 1.00 98.69 81 TYR A CA 1
ATOM 661 C C . TYR A 1 81 ? -2.556 -2.174 -2.213 1.00 98.69 81 TYR A C 1
ATOM 663 O O . TYR A 1 81 ? -1.920 -1.137 -2.411 1.00 98.69 81 TYR A O 1
ATOM 671 N N . TRP A 1 82 ? -2.360 -3.286 -2.906 1.00 98.69 82 TRP A N 1
ATOM 672 C CA . TRP A 1 82 ? -1.525 -3.397 -4.092 1.00 98.69 82 TRP A CA 1
ATOM 673 C C . TRP A 1 82 ? -2.271 -2.890 -5.315 1.00 98.69 82 TRP A C 1
ATOM 675 O O . TRP A 1 82 ? -3.421 -3.269 -5.544 1.00 98.69 82 TRP A O 1
ATOM 685 N N . PHE A 1 83 ? -1.611 -2.071 -6.127 1.00 98.50 83 PHE A N 1
ATOM 686 C CA . PHE A 1 83 ? -2.154 -1.611 -7.399 1.00 98.50 83 PHE A CA 1
ATOM 687 C C . PHE A 1 83 ? -1.652 -2.521 -8.500 1.00 98.50 83 PHE A C 1
ATOM 689 O O . PHE A 1 83 ? -0.445 -2.607 -8.719 1.00 98.50 83 PHE A O 1
ATOM 696 N N . TYR A 1 84 ? -2.568 -3.152 -9.216 1.00 98.06 84 TYR A N 1
ATOM 697 C CA . TYR A 1 84 ? -2.232 -3.994 -10.351 1.00 98.06 84 TYR A CA 1
ATOM 698 C C . TYR A 1 84 ? -2.738 -3.384 -11.646 1.00 98.06 84 TYR A C 1
ATOM 700 O O . TYR A 1 84 ? -3.887 -2.953 -11.725 1.00 98.06 84 TYR A O 1
ATOM 708 N N . HIS A 1 85 ? -1.883 -3.392 -12.662 1.00 96.38 85 HIS A N 1
ATOM 709 C CA . HIS A 1 85 ? -2.283 -3.239 -14.054 1.00 96.38 85 HIS A CA 1
ATOM 710 C C . HIS A 1 85 ? -1.995 -4.566 -14.753 1.00 96.38 85 HIS A C 1
ATOM 712 O O . HIS A 1 85 ? -0.860 -5.041 -14.702 1.00 96.38 85 HIS A O 1
ATOM 718 N N . GLU A 1 86 ? -3.024 -5.171 -15.351 1.00 92.12 86 GLU A N 1
ATOM 719 C CA . GLU A 1 86 ? -2.962 -6.562 -15.825 1.00 92.12 86 GLU A CA 1
ATOM 720 C C . GLU A 1 86 ? -2.460 -7.475 -14.692 1.00 92.12 86 GLU A C 1
ATOM 722 O O . GLU A 1 86 ? -3.053 -7.461 -13.618 1.00 92.12 86 GLU A O 1
ATOM 727 N N . ASP A 1 87 ? -1.360 -8.203 -14.862 1.00 92.12 87 ASP A N 1
ATOM 728 C CA . ASP A 1 87 ? -0.811 -9.100 -13.833 1.00 92.12 87 ASP A CA 1
ATOM 729 C C . ASP A 1 87 ? 0.411 -8.524 -13.101 1.00 92.12 87 ASP A C 1
ATOM 731 O O . ASP A 1 87 ? 1.069 -9.223 -12.330 1.00 92.12 87 ASP A O 1
ATOM 735 N N . ARG A 1 88 ? 0.711 -7.233 -13.301 1.00 95.88 88 ARG A N 1
ATOM 736 C CA . ARG A 1 88 ? 1.906 -6.577 -12.758 1.00 95.88 88 ARG A CA 1
ATOM 737 C C . ARG A 1 88 ? 1.561 -5.590 -11.636 1.00 95.88 88 ARG A C 1
ATOM 739 O O . ARG A 1 88 ? 0.726 -4.705 -11.846 1.00 95.88 88 ARG A O 1
ATOM 746 N N . PRO A 1 89 ? 2.234 -5.658 -10.473 1.00 98.25 89 PRO A N 1
ATOM 747 C CA . PRO A 1 89 ? 2.109 -4.653 -9.435 1.00 98.25 89 PRO A CA 1
ATOM 748 C C . PRO A 1 89 ? 2.849 -3.371 -9.844 1.00 98.25 89 PRO A C 1
ATOM 750 O O . PRO A 1 89 ? 4.041 -3.377 -10.175 1.00 98.25 89 PRO A O 1
ATOM 753 N N . VAL A 1 90 ? 2.120 -2.255 -9.829 1.00 98.38 90 VAL A N 1
ATOM 754 C CA . VAL A 1 90 ? 2.583 -0.939 -10.303 1.00 98.38 90 VAL A CA 1
ATOM 755 C C . VAL A 1 90 ? 2.714 0.102 -9.193 1.00 98.38 90 VAL A C 1
ATOM 757 O O . VAL A 1 90 ? 3.173 1.221 -9.422 1.00 98.38 90 VAL A O 1
ATOM 760 N N . GLY A 1 91 ? 2.334 -0.245 -7.973 1.00 98.31 91 GLY A N 1
ATOM 761 C CA . GLY A 1 91 ? 2.437 0.605 -6.799 1.00 98.31 91 GLY A CA 1
ATOM 762 C C . GLY A 1 91 ? 1.622 0.035 -5.653 1.00 98.31 91 GLY A C 1
ATOM 763 O O . GLY A 1 91 ? 1.059 -1.057 -5.758 1.00 98.31 91 GLY A O 1
ATOM 764 N N . TYR A 1 92 ? 1.544 0.785 -4.563 1.00 98.50 92 TYR A N 1
ATOM 765 C CA . TYR A 1 92 ? 0.672 0.422 -3.459 1.00 98.50 92 TYR A CA 1
ATOM 766 C C . TYR A 1 92 ? 0.261 1.636 -2.635 1.00 98.50 92 TYR A C 1
ATOM 768 O O . TYR A 1 92 ? 0.862 2.711 -2.726 1.00 98.50 92 TYR A O 1
ATOM 776 N N . GLY A 1 93 ? -0.781 1.460 -1.832 1.00 97.75 93 GLY A N 1
ATOM 777 C CA . GLY A 1 93 ? -1.300 2.494 -0.955 1.00 97.75 93 GLY A CA 1
ATOM 778 C C . GLY A 1 93 ? -1.787 1.955 0.372 1.00 97.75 93 GLY A C 1
ATOM 779 O O . GLY A 1 93 ? -1.907 0.750 0.581 1.00 97.75 93 GLY A O 1
ATOM 780 N N . LYS A 1 94 ? -2.044 2.896 1.269 1.00 96.88 94 LYS A N 1
ATOM 781 C CA . LYS A 1 94 ? -2.543 2.704 2.623 1.00 96.88 94 LYS A CA 1
ATOM 782 C C . LYS A 1 94 ? -3.851 3.468 2.736 1.00 96.88 94 LYS A C 1
ATOM 784 O O . LYS A 1 94 ? -3.884 4.653 2.408 1.00 96.88 94 LYS A O 1
ATOM 789 N N . LEU A 1 95 ? -4.890 2.787 3.201 1.00 96.12 95 LEU A N 1
ATOM 790 C CA . LEU A 1 95 ? -6.163 3.388 3.575 1.00 96.12 95 LEU A CA 1
ATOM 791 C C . LEU A 1 95 ? -6.334 3.250 5.085 1.00 96.12 95 LEU A C 1
ATOM 793 O O . LEU A 1 95 ? -6.432 2.132 5.588 1.00 96.12 95 LEU A O 1
ATOM 797 N N . ARG A 1 96 ? -6.345 4.372 5.800 1.00 94.69 96 ARG A N 1
ATOM 798 C CA . ARG A 1 96 ? -6.665 4.433 7.229 1.00 94.69 96 ARG A CA 1
ATOM 799 C C . ARG A 1 96 ? -8.177 4.520 7.393 1.00 94.69 96 ARG A C 1
ATOM 801 O O . ARG A 1 96 ? -8.813 5.307 6.698 1.00 94.69 96 ARG A O 1
ATOM 808 N N . HIS A 1 97 ? -8.728 3.724 8.308 1.00 90.56 97 HIS A N 1
ATOM 809 C CA . HIS A 1 97 ? -10.184 3.617 8.497 1.00 90.56 97 HIS A CA 1
ATOM 810 C C . HIS A 1 97 ? -10.776 4.750 9.336 1.00 90.56 97 HIS A C 1
ATOM 812 O O . HIS A 1 97 ? -11.963 5.033 9.256 1.00 90.56 97 HIS A O 1
ATOM 818 N N . TYR A 1 98 ? -9.932 5.414 10.120 1.00 90.00 98 TYR A N 1
ATOM 819 C CA . TYR A 1 98 ? -10.233 6.651 10.830 1.00 90.00 98 TYR A CA 1
ATOM 820 C C . TYR A 1 98 ? -8.931 7.424 11.064 1.00 90.00 98 TYR A C 1
ATOM 822 O O . TYR A 1 98 ? -7.833 6.880 10.891 1.00 90.00 98 TYR A O 1
ATOM 830 N N . LEU A 1 99 ? -9.048 8.686 11.476 1.00 90.19 99 LEU A N 1
ATOM 831 C CA . LEU A 1 99 ? -7.916 9.542 11.826 1.00 90.19 99 LEU A CA 1
ATOM 832 C C . LEU A 1 99 ? -7.933 9.867 13.318 1.00 90.19 99 LEU A C 1
ATOM 834 O O . LEU A 1 99 ? -8.991 10.044 13.914 1.00 90.19 99 LEU A O 1
ATOM 838 N N . ASN A 1 100 ? -6.746 9.952 13.909 1.00 89.06 100 ASN A N 1
ATOM 839 C CA . ASN A 1 100 ? -6.540 10.622 15.191 1.00 89.06 100 ASN A CA 1
ATOM 840 C C . ASN A 1 100 ? -6.120 12.084 14.949 1.00 89.06 100 ASN A C 1
ATOM 842 O O . ASN A 1 100 ? -5.917 12.485 13.803 1.00 89.06 100 ASN A O 1
ATOM 846 N N . GLU A 1 101 ? -5.965 12.866 16.018 1.00 87.38 101 GLU A N 1
ATOM 847 C CA . GLU A 1 101 ? -5.620 14.298 15.949 1.00 87.38 101 GLU A CA 1
ATOM 848 C C . GLU A 1 101 ? -4.376 14.564 15.087 1.00 87.38 101 GLU A C 1
ATOM 850 O O . GLU A 1 101 ? -4.420 15.360 14.154 1.00 87.38 101 GLU A O 1
ATOM 855 N N . ASN A 1 102 ? -3.298 13.803 15.295 1.00 84.88 102 ASN A N 1
ATOM 856 C CA . ASN A 1 102 ? -2.072 13.953 14.508 1.00 84.88 102 ASN A CA 1
ATOM 857 C C . ASN A 1 102 ? -2.283 13.651 13.010 1.00 84.88 102 ASN A C 1
ATOM 859 O O . ASN A 1 102 ? -1.724 14.312 12.135 1.00 84.88 102 ASN A O 1
ATOM 863 N N . LEU A 1 103 ? -3.098 12.642 12.688 1.00 84.44 103 LEU A N 1
ATOM 864 C CA . LEU A 1 103 ? -3.396 12.286 11.302 1.00 84.44 103 LEU A CA 1
ATOM 865 C C . LEU A 1 103 ? -4.346 13.281 10.626 1.00 84.44 103 LEU A C 1
ATOM 867 O O . LEU A 1 103 ? -4.266 13.425 9.407 1.00 84.44 103 LEU A O 1
ATOM 871 N N . LEU A 1 104 ? -5.204 13.976 11.375 1.00 83.00 104 LEU A N 1
ATOM 872 C CA . LEU A 1 104 ? -6.021 15.071 10.843 1.00 83.00 104 LEU A CA 1
ATOM 873 C C . LEU A 1 104 ? -5.158 16.249 10.378 1.00 83.00 104 LEU A C 1
ATOM 875 O O . LEU A 1 104 ? -5.498 16.902 9.396 1.00 83.00 104 LEU A O 1
ATOM 879 N N . GLU A 1 105 ? -4.030 16.490 11.041 1.00 79.69 105 GLU A N 1
ATOM 880 C CA . GLU A 1 105 ? -3.137 17.601 10.710 1.00 79.69 105 GLU A CA 1
ATOM 881 C C . GLU A 1 105 ? -2.110 17.250 9.624 1.00 79.69 105 GLU A C 1
ATOM 883 O O . GLU A 1 105 ? -1.805 18.082 8.772 1.00 79.69 105 GLU A O 1
ATOM 888 N N . GLN A 1 106 ? -1.549 16.032 9.656 1.00 76.25 106 GLN A N 1
ATOM 889 C CA . GLN A 1 106 ? -0.325 15.705 8.902 1.00 76.25 106 GLN A CA 1
ATOM 890 C C . GLN A 1 106 ? -0.388 14.378 8.122 1.00 76.25 106 GLN A C 1
ATOM 892 O O . GLN A 1 106 ? 0.623 13.960 7.556 1.00 76.25 106 GLN A O 1
ATOM 897 N N . GLY A 1 107 ? -1.532 13.672 8.112 1.00 80.44 107 GLY A N 1
ATOM 898 C CA . GLY A 1 107 ? -1.592 12.253 7.723 1.00 80.44 107 GLY A CA 1
ATOM 899 C C . GLY A 1 107 ? -2.704 11.819 6.762 1.00 80.44 107 GLY A C 1
ATOM 900 O O . GLY A 1 107 ? -2.470 10.956 5.918 1.00 80.44 107 GLY A O 1
ATOM 901 N N . GLY A 1 108 ? -3.923 12.326 6.893 1.00 90.44 108 GLY A N 1
ATOM 902 C CA . GLY A 1 108 ? -5.047 11.943 6.041 1.00 90.44 108 GLY A CA 1
ATOM 903 C C . GLY A 1 108 ? -5.395 10.443 6.017 1.00 90.44 108 GLY A C 1
ATOM 904 O O . GLY A 1 108 ? -4.797 9.591 6.683 1.00 90.44 108 GLY A O 1
ATOM 905 N N . HIS A 1 109 ? -6.400 10.098 5.217 1.00 94.12 109 HIS A N 1
ATOM 906 C CA . HIS A 1 109 ? -6.896 8.725 5.081 1.00 94.12 109 HIS A CA 1
ATOM 907 C C . HIS A 1 109 ? -6.083 7.912 4.081 1.00 94.12 109 HIS A C 1
ATOM 909 O O . HIS A 1 109 ? -5.912 6.708 4.260 1.00 94.12 109 HIS A O 1
ATOM 915 N N . ILE A 1 110 ? -5.584 8.559 3.028 1.00 95.12 110 ILE A N 1
ATOM 916 C CA . ILE A 1 110 ? -4.986 7.885 1.879 1.00 95.12 110 ILE A CA 1
ATOM 917 C C . ILE A 1 110 ? -3.553 8.364 1.696 1.00 95.12 110 ILE A C 1
ATOM 919 O O . ILE A 1 110 ? -3.308 9.553 1.531 1.00 95.12 110 ILE A O 1
ATOM 923 N N . GLY A 1 111 ? -2.622 7.415 1.653 1.00 94.69 111 GLY A N 1
ATOM 924 C CA . GLY A 1 111 ? -1.270 7.632 1.146 1.00 94.69 111 GLY A CA 1
ATOM 925 C C . GLY A 1 111 ? -0.934 6.564 0.117 1.00 94.69 111 GLY A C 1
ATOM 926 O O . GLY A 1 111 ? -1.306 5.404 0.289 1.00 94.69 111 GLY A O 1
ATOM 927 N N . TYR A 1 112 ? -0.230 6.921 -0.954 1.00 96.75 112 TYR A N 1
ATOM 928 C CA . TYR A 1 112 ? 0.139 5.962 -1.992 1.00 96.75 112 TYR A CA 1
ATOM 929 C C . TYR A 1 112 ? 1.471 6.289 -2.653 1.00 96.75 112 TYR A C 1
ATOM 931 O O . TYR A 1 112 ? 1.957 7.418 -2.622 1.00 96.75 112 TYR A O 1
ATOM 939 N N . ILE A 1 113 ? 2.049 5.280 -3.298 1.00 97.81 113 ILE A N 1
ATOM 940 C CA . ILE A 1 113 ? 3.284 5.410 -4.056 1.00 97.81 113 ILE A CA 1
ATOM 941 C C . ILE A 1 113 ? 3.243 4.529 -5.302 1.00 97.81 113 ILE A C 1
ATOM 943 O O . ILE A 1 113 ? 2.726 3.413 -5.295 1.00 97.81 113 ILE A O 1
ATOM 947 N N . ILE A 1 114 ? 3.807 5.044 -6.394 1.00 98.25 114 ILE A N 1
ATOM 948 C CA . ILE A 1 114 ? 3.949 4.313 -7.655 1.00 98.25 114 ILE A CA 1
ATOM 949 C C . ILE A 1 114 ? 5.372 3.768 -7.759 1.00 98.25 114 ILE A C 1
ATOM 951 O O . ILE A 1 114 ? 6.344 4.511 -7.541 1.00 98.25 114 ILE A O 1
ATOM 955 N N . ARG A 1 115 ? 5.468 2.483 -8.123 1.00 98.00 115 ARG A N 1
ATOM 956 C CA . ARG A 1 115 ? 6.712 1.765 -8.424 1.00 98.00 115 ARG A CA 1
ATOM 957 C C . ARG A 1 115 ? 7.571 2.619 -9.370 1.00 98.00 115 ARG A C 1
ATOM 959 O O . ARG A 1 115 ? 7.035 3.080 -10.380 1.00 98.00 115 ARG A O 1
ATOM 966 N N . PRO A 1 116 ? 8.851 2.904 -9.069 1.00 97.94 116 PRO A N 1
ATOM 967 C CA . PRO A 1 116 ? 9.666 3.839 -9.854 1.00 97.94 116 PRO A CA 1
ATOM 968 C C . PRO A 1 116 ? 9.642 3.627 -11.372 1.00 97.94 116 PRO A C 1
ATOM 970 O O . PRO A 1 116 ? 9.433 4.588 -12.117 1.00 97.94 116 PRO A O 1
ATOM 973 N N . THR A 1 117 ? 9.764 2.381 -11.825 1.00 97.50 117 THR A N 1
ATOM 974 C CA . THR A 1 117 ? 9.723 1.959 -13.238 1.00 97.50 117 THR A CA 1
ATOM 975 C C . THR A 1 117 ? 8.350 2.124 -13.904 1.00 97.50 117 THR A C 1
ATOM 977 O O . THR A 1 117 ? 8.235 2.107 -15.133 1.00 97.50 117 THR A O 1
ATOM 980 N N . GLU A 1 118 ? 7.303 2.352 -13.115 1.00 97.44 118 GLU A N 1
ATOM 981 C CA . GLU A 1 118 ? 5.915 2.511 -13.557 1.00 97.44 118 GLU A CA 1
ATOM 982 C C . GLU A 1 118 ? 5.422 3.969 -13.469 1.00 97.44 118 GLU A C 1
ATOM 984 O O . GLU A 1 118 ? 4.279 4.288 -13.809 1.00 97.44 118 GLU A O 1
ATOM 989 N N . ARG A 1 119 ? 6.287 4.904 -13.056 1.00 95.75 119 ARG A N 1
ATOM 990 C CA . ARG A 1 119 ? 5.953 6.334 -12.974 1.00 95.75 119 ARG A CA 1
ATOM 991 C C . ARG A 1 119 ? 5.769 6.966 -14.354 1.00 95.75 119 ARG A C 1
ATOM 993 O O . ARG A 1 119 ? 6.278 6.491 -15.363 1.00 95.75 119 ARG A O 1
ATOM 1000 N N . ARG A 1 120 ? 5.052 8.100 -14.379 1.00 95.00 120 ARG A N 1
ATOM 1001 C CA . ARG A 1 120 ? 4.697 8.870 -15.594 1.00 95.00 120 ARG A CA 1
ATOM 1002 C C . ARG A 1 120 ? 3.834 8.103 -16.612 1.00 95.00 120 ARG A C 1
ATOM 1004 O O . ARG A 1 120 ? 3.711 8.539 -17.750 1.00 95.00 120 ARG A O 1
ATOM 1011 N N . LYS A 1 121 ? 3.192 7.009 -16.188 1.00 94.19 121 LYS A N 1
ATOM 1012 C CA . LYS A 1 121 ? 2.242 6.221 -16.995 1.00 94.19 121 LYS A CA 1
ATOM 1013 C C . LYS A 1 121 ? 0.765 6.498 -16.671 1.00 94.19 121 LYS A C 1
ATOM 1015 O O . LYS A 1 121 ? -0.106 5.904 -17.281 1.00 94.19 121 LYS A O 1
ATOM 1020 N N . GLY A 1 122 ? 0.473 7.397 -15.723 1.00 94.50 122 GLY A N 1
ATOM 1021 C CA . GLY A 1 122 ? -0.898 7.761 -15.318 1.00 94.50 122 GLY A CA 1
ATOM 1022 C C . GLY A 1 122 ? -1.459 6.987 -14.115 1.00 94.50 122 GLY A C 1
ATOM 1023 O O . GLY A 1 122 ? -2.521 7.340 -13.607 1.00 94.50 122 GLY A O 1
ATOM 1024 N N . TYR A 1 123 ? -0.72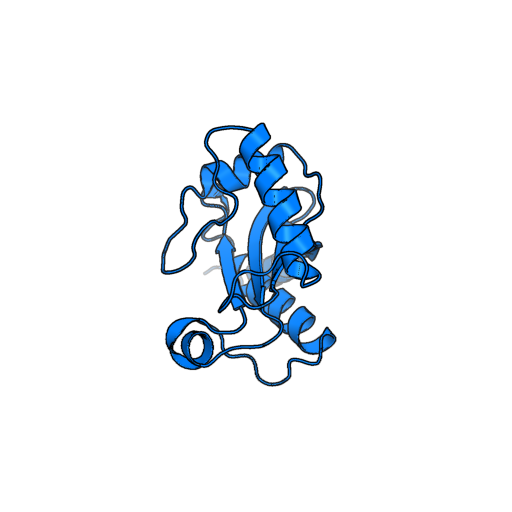6 5.997 -13.597 1.00 96.25 123 TYR A N 1
ATOM 1025 C CA . TYR A 1 123 ? -1.186 5.120 -12.514 1.00 96.25 123 TYR A CA 1
ATOM 1026 C C . TYR A 1 123 ? -1.521 5.818 -11.194 1.00 96.25 123 TYR A C 1
ATOM 1028 O O . TYR A 1 123 ? -2.439 5.379 -10.516 1.00 96.25 123 TYR A O 1
ATOM 1036 N N . GLY A 1 124 ? -0.850 6.920 -10.840 1.00 94.94 124 GLY A N 1
ATOM 1037 C CA . GLY A 1 124 ? -1.135 7.640 -9.589 1.00 94.94 124 GLY A CA 1
ATOM 1038 C C . GLY A 1 124 ? -2.583 8.124 -9.492 1.00 94.94 124 GLY A C 1
ATOM 1039 O O . GLY A 1 124 ? -3.255 7.880 -8.496 1.00 94.94 124 GLY A O 1
ATOM 1040 N N . LYS A 1 125 ? -3.100 8.728 -10.570 1.00 94.44 125 LYS A N 1
ATOM 1041 C CA . LYS A 1 125 ? -4.488 9.209 -10.625 1.00 94.44 125 LYS A CA 1
ATOM 1042 C C . LYS A 1 125 ? -5.492 8.055 -10.560 1.00 94.44 125 LYS A C 1
ATOM 1044 O O . LYS A 1 125 ? -6.512 8.169 -9.890 1.00 94.44 125 LYS A O 1
ATOM 1049 N N . LEU A 1 126 ? -5.202 6.951 -11.250 1.00 95.62 126 LEU A N 1
ATOM 1050 C CA . LEU A 1 126 ? -6.057 5.762 -11.23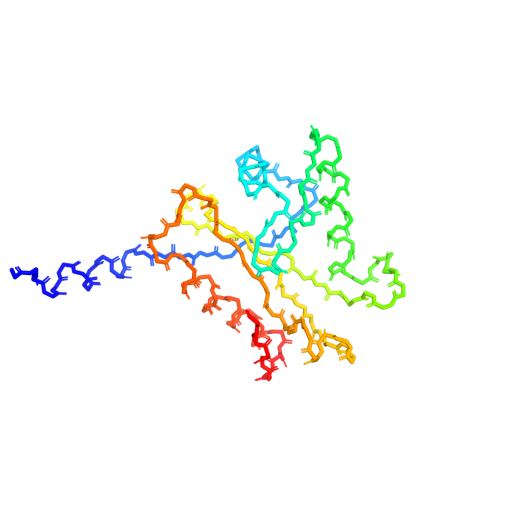4 1.00 95.62 126 LEU A CA 1
ATOM 1051 C C . LEU A 1 126 ? -6.082 5.108 -9.849 1.00 95.62 126 LEU A C 1
ATOM 1053 O O . LEU A 1 126 ? -7.155 4.813 -9.339 1.00 95.62 126 LEU A O 1
ATOM 1057 N N . ALA A 1 127 ? -4.920 4.951 -9.217 1.00 96.50 127 ALA A N 1
ATOM 1058 C CA . ALA A 1 127 ? -4.800 4.377 -7.884 1.00 96.50 127 ALA A CA 1
ATOM 1059 C C . ALA A 1 127 ? -5.552 5.197 -6.829 1.00 96.50 127 ALA A C 1
ATOM 1061 O O . ALA A 1 127 ? -6.303 4.629 -6.042 1.00 96.50 127 ALA A O 1
ATOM 1062 N N . LEU A 1 128 ? -5.412 6.528 -6.849 1.00 95.69 128 LEU A N 1
ATOM 1063 C CA . LEU A 1 128 ? -6.157 7.403 -5.944 1.00 95.69 128 LEU A CA 1
ATOM 1064 C C . LEU A 1 128 ? -7.674 7.251 -6.130 1.00 95.69 128 LEU A C 1
ATOM 1066 O O . LEU A 1 128 ? -8.394 7.113 -5.146 1.00 95.69 128 LEU A O 1
ATOM 1070 N N . ASN A 1 129 ? -8.155 7.215 -7.377 1.00 95.38 129 ASN A N 1
ATOM 1071 C CA . ASN A 1 129 ? -9.577 7.012 -7.659 1.00 95.38 129 ASN A CA 1
ATOM 1072 C C . ASN A 1 129 ? -10.093 5.673 -7.111 1.00 95.38 129 ASN A C 1
ATOM 1074 O O . ASN A 1 129 ? -11.185 5.628 -6.547 1.00 95.38 129 ASN A O 1
ATOM 1078 N N . GLU A 1 130 ? -9.333 4.586 -7.262 1.00 96.94 130 GLU A N 1
ATOM 1079 C CA . GLU A 1 130 ? -9.733 3.283 -6.722 1.00 96.94 130 GLU A CA 1
ATOM 1080 C C . GLU A 1 130 ? -9.700 3.255 -5.187 1.00 96.94 130 GLU A C 1
ATOM 1082 O O . GLU A 1 130 ? -10.608 2.700 -4.573 1.00 96.94 130 GLU A O 1
ATOM 1087 N N . LEU A 1 131 ? -8.721 3.903 -4.546 1.00 96.81 131 LEU A N 1
ATOM 1088 C CA . LEU A 1 131 ? -8.673 4.014 -3.082 1.00 96.81 131 LEU A CA 1
ATOM 1089 C C . LEU A 1 131 ? -9.839 4.833 -2.524 1.00 96.81 131 LEU A C 1
ATOM 1091 O O . LEU A 1 131 ? -10.385 4.471 -1.489 1.00 96.81 131 LEU A O 1
ATOM 1095 N N . VAL A 1 132 ? -10.251 5.901 -3.212 1.00 95.31 132 VAL A N 1
ATOM 1096 C CA . VAL A 1 132 ? -11.434 6.691 -2.838 1.00 95.31 132 VAL A CA 1
ATOM 1097 C C . VAL A 1 132 ? -12.701 5.843 -2.915 1.00 95.31 132 VAL A C 1
ATOM 1099 O O . VAL A 1 132 ? -13.502 5.855 -1.984 1.00 95.31 132 VAL A O 1
ATOM 1102 N N . LYS A 1 133 ? -12.868 5.054 -3.985 1.00 95.25 133 LYS A N 1
ATOM 1103 C CA . LYS A 1 133 ? -13.993 4.109 -4.085 1.00 95.25 133 LYS A CA 1
ATOM 1104 C C . LYS A 1 133 ? -13.974 3.105 -2.940 1.00 95.25 133 LYS A C 1
ATOM 1106 O O . LYS A 1 133 ? -15.026 2.771 -2.406 1.00 95.25 133 LYS A O 1
ATOM 1111 N N . GLU A 1 134 ? -12.797 2.614 -2.571 1.00 95.94 134 GLU A N 1
ATOM 1112 C CA . GLU A 1 134 ? -12.660 1.672 -1.467 1.00 95.94 134 GLU A CA 1
ATOM 1113 C C . GLU A 1 134 ? -12.966 2.326 -0.114 1.00 95.94 134 GLU A C 1
ATOM 1115 O O . GLU A 1 134 ? -13.684 1.739 0.687 1.00 95.94 134 GLU A O 1
ATOM 1120 N N . ALA A 1 135 ? -12.528 3.563 0.120 1.00 94.50 135 ALA A N 1
ATOM 1121 C CA . ALA A 1 135 ? -12.881 4.336 1.310 1.00 94.50 135 ALA A CA 1
ATOM 1122 C C . ALA A 1 135 ? -14.402 4.521 1.441 1.00 94.50 135 ALA A C 1
ATOM 1124 O O . ALA A 1 135 ? -14.965 4.231 2.494 1.00 94.50 135 ALA A O 1
ATOM 1125 N N . MET A 1 136 ? -15.084 4.883 0.349 1.00 93.38 136 MET A N 1
ATOM 1126 C CA . MET A 1 136 ? -16.545 5.022 0.323 1.00 93.38 136 MET A CA 1
ATOM 1127 C C . MET A 1 136 ? -17.272 3.707 0.641 1.00 93.38 136 MET A C 1
ATOM 1129 O O . MET A 1 136 ? -18.264 3.718 1.363 1.00 93.38 136 MET A O 1
ATOM 1133 N N . LYS A 1 137 ? -16.779 2.557 0.153 1.00 93.38 137 LYS A N 1
ATOM 1134 C CA . LYS A 1 137 ? -17.340 1.237 0.512 1.00 93.38 137 LYS A CA 1
ATOM 1135 C C . LYS A 1 137 ? -17.187 0.906 1.998 1.00 93.38 137 LYS A C 1
ATOM 1137 O O . LYS A 1 137 ? -17.962 0.108 2.508 1.00 93.38 137 LYS A O 1
ATOM 1142 N N . ASN A 1 138 ? -16.184 1.481 2.660 1.00 87.69 138 ASN A N 1
ATOM 1143 C CA . ASN A 1 138 ? -15.956 1.349 4.099 1.00 87.69 138 ASN A CA 1
ATOM 1144 C C . ASN A 1 138 ? -16.605 2.510 4.885 1.00 87.69 138 ASN A C 1
ATOM 1146 O O . ASN A 1 138 ? -16.202 2.780 6.009 1.00 87.69 138 ASN A O 1
ATOM 1150 N N . GLU A 1 139 ? -17.586 3.204 4.289 1.00 90.31 139 GLU A N 1
ATOM 1151 C CA . GLU A 1 139 ? -18.374 4.288 4.904 1.00 90.31 139 GLU A CA 1
ATOM 1152 C C . GLU A 1 139 ? -17.554 5.524 5.330 1.00 90.31 139 GLU A C 1
ATOM 1154 O O . GLU A 1 139 ? -18.018 6.375 6.090 1.00 90.31 139 GLU A O 1
ATOM 1159 N N . ILE A 1 140 ? -16.347 5.683 4.776 1.00 88.88 140 ILE A N 1
ATOM 1160 C CA . ILE A 1 140 ? -15.496 6.861 4.969 1.00 88.88 140 ILE A CA 1
ATOM 1161 C C . ILE A 1 140 ? -15.917 7.924 3.949 1.00 88.88 140 ILE A C 1
ATOM 1163 O O . ILE A 1 140 ? -15.419 7.971 2.821 1.00 88.88 140 ILE A O 1
ATOM 1167 N N . ASN A 1 141 ? -16.875 8.764 4.341 1.00 81.06 141 ASN A N 1
ATOM 1168 C CA . ASN A 1 141 ? -17.499 9.744 3.445 1.00 81.06 141 ASN A CA 1
ATOM 1169 C C . ASN A 1 141 ? -16.705 11.056 3.311 1.00 81.06 141 ASN A C 1
ATOM 1171 O O . ASN A 1 141 ? -16.813 11.736 2.291 1.00 81.06 141 ASN A O 1
ATOM 1175 N N . GLU A 1 142 ? -15.878 11.395 4.303 1.00 82.81 142 GLU A N 1
ATOM 1176 C CA . GLU A 1 142 ? -15.028 12.591 4.299 1.00 82.81 142 GLU A CA 1
ATOM 1177 C C . GLU A 1 142 ? -13.554 12.194 4.215 1.00 82.81 142 GLU A C 1
ATOM 1179 O O . GLU A 1 142 ? -12.883 11.917 5.208 1.00 82.81 142 GLU A O 1
ATOM 1184 N N . ILE A 1 143 ? -13.040 12.142 2.988 1.00 82.31 143 ILE A N 1
ATOM 1185 C CA . ILE A 1 143 ? -11.655 11.756 2.733 1.00 82.31 143 ILE A CA 1
ATOM 1186 C C . ILE A 1 143 ? -10.774 12.998 2.795 1.00 82.31 143 ILE A C 1
ATOM 1188 O O . ILE A 1 143 ? -10.888 13.898 1.967 1.00 82.31 143 ILE A O 1
ATOM 1192 N N . LEU A 1 144 ? -9.833 12.985 3.733 1.00 80.25 144 LEU A N 1
ATOM 1193 C CA . LEU A 1 144 ? -8.681 13.885 3.749 1.00 80.25 144 LEU A CA 1
ATOM 1194 C C . LEU A 1 144 ? -7.500 13.228 3.005 1.00 80.25 144 LEU A C 1
ATOM 1196 O O . LEU A 1 144 ? -6.892 12.310 3.565 1.00 80.25 144 LEU A O 1
ATOM 1200 N N . PRO A 1 145 ? -7.191 13.607 1.752 1.00 65.25 145 PRO A N 1
ATOM 1201 C CA . PRO A 1 145 ? -5.973 13.168 1.073 1.00 65.25 145 PRO A CA 1
ATOM 1202 C C . PRO A 1 145 ? -4.754 13.982 1.545 1.00 65.25 145 PRO A C 1
ATOM 1204 O O . PRO A 1 145 ? -4.914 15.140 1.931 1.00 65.25 145 PRO A O 1
ATOM 1207 N N . ILE A 1 146 ? -3.548 13.406 1.453 1.00 60.41 146 ILE A N 1
ATOM 1208 C CA . ILE A 1 146 ? -2.278 14.161 1.455 1.00 60.41 146 ILE A CA 1
ATOM 1209 C C . ILE A 1 146 ? -1.520 13.963 0.147 1.00 60.41 146 ILE A C 1
ATOM 1211 O O . ILE A 1 146 ? -1.630 12.856 -0.433 1.00 60.41 146 ILE A O 1
#

Radius of gyration: 16.01 Å; chains: 1; bounding box: 35×32×55 Å

pLDDT: mean 90.44, std 11.97, range [46.22, 98.69]

InterPro domains:
  IPR000182 GNAT domain [PF00583] (75-142)
  IPR016181 Acyl-CoA N-acyltransferase [SSF55729] (16-142)

Foldseek 3Di:
DPDPVVVVVLVVLFAKDKDWQDLDDDVLVVVLLCLCAQHDDLDGSQQHDPDDVSNSVSSVVLVCLLVVHPDDPPDAHWIKIFIDDPNHGFWIKIAGLDDDPVCVPRNWGIDIDTRPVNPPVCVVVNVVVNSVVVSVVSVNPDTDDD

Organism: NCBI:txid1294267

Secondary structure (DSSP, 8-state):
---HHHHHHHHHH---EEEE--SS--HHHHHHHHHHTTEETTEE-TT--SSHHHHHHHHHHHHHHHTT-SPPTTPPPEEEEEEEETTEEEEEEEEESS--HHHHHHT-SEEEEE-GGGTTSSHHHHHHHHHHHHHHHTT--S--B-

Sequence (146 aa):
MKLPEFDYLRGMLLKIYLKKLETKESSDIYQMIQEIGEGQNGFINSLYSIDIQMFEEKLKRNYEMSHGINLTEGIVPQTIYWFYHEDRPVGYGKLRHYLNENLLEQGGHIGYIIRPTERRKGYGKLALNELVKEAMKNEINEILPI